Protein AF-A0A5K1DNY2-F1 (afdb_monomer)

pLDDT: mean 94.4, std 4.55, range [71.19, 98.25]

Structure (mmCIF, N/CA/C/O backbone):
data_AF-A0A5K1DNY2-F1
#
_entry.id   AF-A0A5K1DNY2-F1
#
loop_
_atom_site.group_PDB
_atom_site.id
_atom_site.type_symbol
_atom_site.label_atom_id
_atom_site.label_alt_id
_atom_site.label_comp_id
_atom_site.label_asym_id
_atom_site.label_entity_id
_atom_site.label_seq_id
_atom_site.pdbx_PDB_ins_code
_atom_site.Cartn_x
_atom_site.Cartn_y
_atom_site.Cartn_z
_atom_site.occupancy
_atom_site.B_iso_or_equiv
_atom_site.auth_seq_id
_atom_site.auth_comp_id
_atom_site.auth_asym_id
_atom_site.auth_atom_id
_at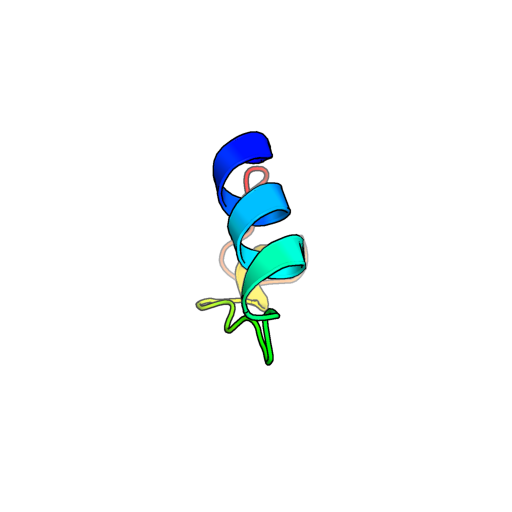om_site.pdbx_PDB_model_num
ATOM 1 N N . LEU A 1 1 ? 1.607 10.253 7.563 1.00 71.19 1 LEU A N 1
ATOM 2 C CA . LEU A 1 1 ? 0.473 9.319 7.337 1.00 71.19 1 LEU A CA 1
ATOM 3 C C . LEU A 1 1 ? 0.444 8.156 8.330 1.00 71.19 1 LEU A C 1
ATOM 5 O O . LEU A 1 1 ? -0.631 7.848 8.825 1.00 71.19 1 LEU A O 1
ATOM 9 N N . ILE A 1 2 ? 1.595 7.564 8.670 1.00 88.25 2 ILE A N 1
ATOM 10 C CA . ILE A 1 2 ? 1.697 6.394 9.567 1.00 88.25 2 ILE A CA 1
ATOM 11 C C . ILE A 1 2 ? 1.012 6.617 10.925 1.00 88.25 2 ILE A C 1
ATOM 13 O O . ILE A 1 2 ? 0.161 5.832 11.324 1.00 88.25 2 ILE A O 1
ATOM 17 N N . GLU A 1 3 ? 1.323 7.714 11.613 1.00 94.69 3 GLU A N 1
ATOM 18 C CA . GLU A 1 3 ? 0.795 7.948 12.961 1.00 94.69 3 GLU A CA 1
ATOM 19 C C . GLU A 1 3 ? -0.736 8.201 12.996 1.00 94.69 3 GLU A C 1
ATOM 21 O O . GLU A 1 3 ? -1.427 7.619 13.834 1.00 94.69 3 GLU A O 1
ATOM 26 N N . PRO A 1 4 ? -1.328 8.986 12.071 1.00 90.31 4 PRO A N 1
ATOM 27 C CA . PRO A 1 4 ? -2.783 9.035 11.909 1.00 90.31 4 PRO A CA 1
ATOM 28 C C . PRO A 1 4 ? -3.443 7.677 11.614 1.00 90.31 4 PRO A C 1
ATOM 30 O O . PRO A 1 4 ? -4.477 7.378 12.209 1.00 90.31 4 PRO A O 1
ATOM 33 N N . LEU A 1 5 ? -2.856 6.854 10.734 1.00 93.25 5 LEU A N 1
ATOM 34 C CA . LEU A 1 5 ? -3.391 5.530 10.385 1.00 93.25 5 LEU A CA 1
ATOM 35 C C . LEU A 1 5 ? -3.356 4.568 11.574 1.00 93.25 5 LEU A C 1
ATOM 37 O O . LEU A 1 5 ? -4.340 3.876 11.831 1.00 93.25 5 LEU A O 1
ATOM 41 N N . ARG A 1 6 ? -2.262 4.576 12.342 1.00 94.56 6 ARG A N 1
ATOM 42 C CA . ARG A 1 6 ? -2.120 3.770 13.560 1.00 94.56 6 ARG A CA 1
ATOM 43 C C . ARG A 1 6 ? -3.216 4.092 14.575 1.00 94.56 6 ARG A C 1
ATOM 45 O O . ARG A 1 6 ? -3.904 3.194 15.048 1.00 94.56 6 ARG A O 1
ATOM 52 N N . ARG A 1 7 ? -3.470 5.382 14.819 1.00 94.56 7 ARG A N 1
ATOM 53 C CA . ARG A 1 7 ? -4.558 5.818 15.709 1.00 94.56 7 ARG A CA 1
ATOM 54 C C . ARG A 1 7 ? -5.948 5.418 15.212 1.00 94.56 7 ARG A C 1
ATOM 56 O O . ARG A 1 7 ? -6.824 5.149 16.031 1.00 94.56 7 ARG A O 1
ATOM 63 N N . LEU A 1 8 ? -6.181 5.406 13.898 1.00 92.69 8 LEU A N 1
ATOM 64 C CA . LEU A 1 8 ? -7.453 4.947 13.332 1.00 92.69 8 LEU A CA 1
ATOM 65 C C . LEU A 1 8 ? -7.651 3.444 13.581 1.00 92.69 8 LEU A C 1
ATOM 67 O O . LEU A 1 8 ? -8.715 3.045 14.060 1.00 92.69 8 LEU A O 1
ATOM 71 N N . ALA A 1 9 ? -6.607 2.645 13.334 1.00 94.19 9 ALA A N 1
ATOM 72 C CA . ALA A 1 9 ? -6.605 1.207 13.581 1.00 94.19 9 ALA A CA 1
ATOM 73 C C . ALA A 1 9 ? -6.857 0.87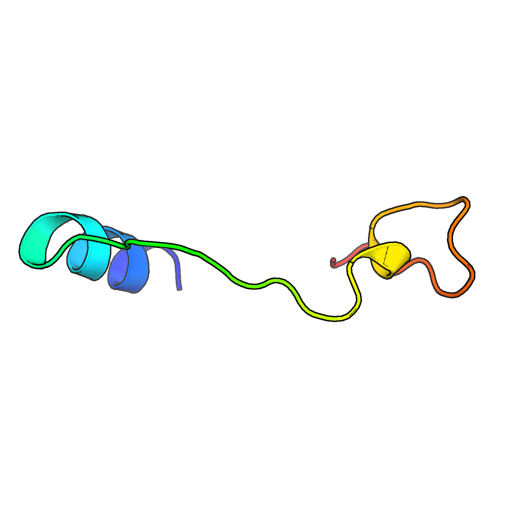1 15.060 1.00 94.19 9 ALA A C 1
ATOM 75 O O . ALA A 1 9 ? -7.704 0.036 15.354 1.00 94.19 9 ALA A O 1
ATOM 76 N N . GLU A 1 10 ? -6.197 1.567 15.987 1.00 95.44 10 GLU A N 1
ATOM 77 C CA . GLU A 1 10 ? -6.336 1.327 17.431 1.00 95.44 10 GLU A CA 1
ATOM 78 C C . GLU A 1 10 ? -7.725 1.711 17.983 1.00 95.44 10 GLU A C 1
ATOM 80 O O . GLU A 1 10 ? -8.205 1.082 18.923 1.00 95.44 10 GLU A O 1
ATOM 85 N N . ARG A 1 11 ? -8.392 2.739 17.430 1.00 92.62 11 ARG A N 1
ATOM 86 C CA . ARG A 1 11 ? -9.651 3.274 17.999 1.00 92.62 11 ARG A CA 1
ATOM 87 C C . ARG A 1 11 ? -10.922 2.682 17.403 1.00 92.62 11 ARG A C 1
ATOM 89 O O . ARG A 1 11 ? -11.905 2.530 18.123 1.00 92.62 11 ARG A O 1
ATOM 96 N N . ARG A 1 12 ? -10.954 2.45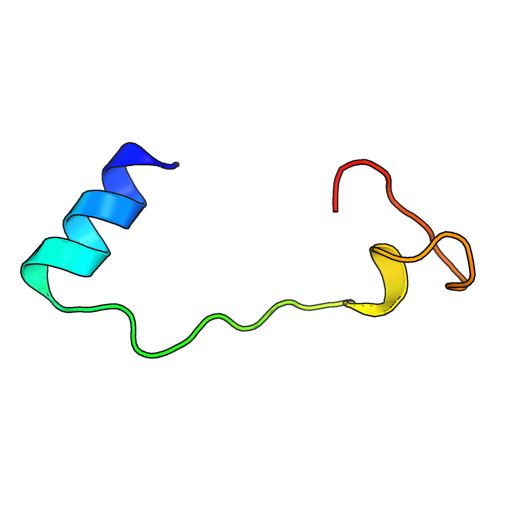6 16.088 1.00 90.69 12 ARG A N 1
ATOM 97 C CA . ARG A 1 12 ? -12.150 1.973 15.368 1.00 90.69 12 ARG A CA 1
ATOM 98 C C . ARG A 1 12 ? -11.892 0.715 14.540 1.00 90.69 12 ARG A C 1
ATOM 100 O O . ARG A 1 12 ? -12.850 0.135 14.041 1.00 90.69 12 ARG A O 1
ATOM 107 N N . GLY A 1 13 ? -10.632 0.297 14.414 1.00 92.06 13 GLY A N 1
ATOM 108 C CA . GLY A 1 13 ? -10.228 -0.749 13.486 1.00 92.06 13 GLY A CA 1
ATOM 109 C C . GLY A 1 13 ? -10.151 -0.248 12.044 1.00 92.06 13 GLY A C 1
ATOM 110 O O . GLY A 1 13 ? -10.758 0.754 11.665 1.00 92.06 13 GLY A O 1
ATOM 111 N N . ILE A 1 14 ? -9.392 -0.970 11.225 1.00 94.12 14 ILE A N 1
ATOM 112 C CA . ILE A 1 14 ? -9.409 -0.840 9.768 1.00 94.12 14 ILE A CA 1
ATOM 113 C C . ILE A 1 14 ? -9.856 -2.195 9.235 1.00 94.12 14 ILE A C 1
ATOM 115 O O . ILE A 1 14 ? -9.182 -3.195 9.463 1.00 94.12 14 ILE A O 1
ATOM 119 N N . ALA A 1 15 ? -11.013 -2.234 8.576 1.00 94.44 15 ALA A N 1
ATOM 120 C CA . ALA A 1 15 ? -11.575 -3.486 8.077 1.00 94.44 15 ALA A CA 1
ATOM 121 C C . ALA A 1 15 ? -10.868 -3.971 6.803 1.00 94.44 15 ALA A C 1
ATOM 123 O O . ALA A 1 15 ? -10.692 -5.172 6.620 1.00 94.44 15 ALA A O 1
ATOM 124 N N . LEU A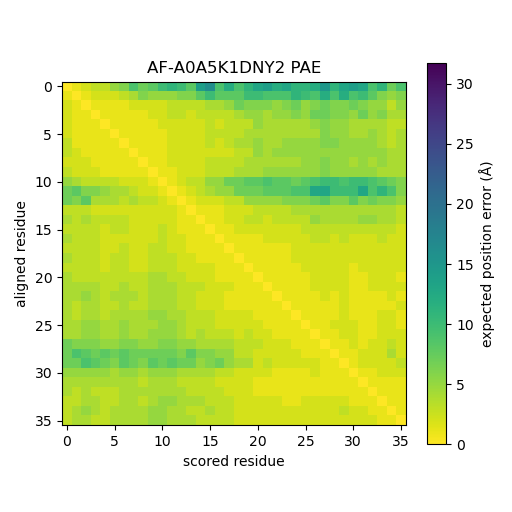 1 16 ? -10.478 -3.042 5.922 1.00 95.38 16 LEU A N 1
ATOM 125 C CA . LEU A 1 16 ? -9.828 -3.342 4.649 1.00 95.38 16 LEU A CA 1
ATOM 126 C C . LEU A 1 16 ? -9.081 -2.130 4.088 1.00 95.38 16 LEU A C 1
ATOM 128 O O . LEU A 1 16 ? -9.396 -0.985 4.417 1.00 95.38 16 LEU A O 1
ATOM 132 N N . PHE A 1 17 ? -8.150 -2.408 3.178 1.00 94.69 17 PHE A N 1
ATOM 133 C CA . PHE A 1 17 ? -7.572 -1.437 2.256 1.00 94.69 17 PHE A CA 1
ATOM 134 C C . PHE A 1 17 ? -7.892 -1.866 0.826 1.00 94.69 17 PHE A C 1
ATOM 136 O O . PHE A 1 17 ? -7.797 -3.048 0.499 1.00 94.69 17 PHE A O 1
ATOM 143 N N . ALA A 1 18 ? -8.249 -0.903 -0.019 1.00 97.12 18 ALA A N 1
ATOM 144 C CA . ALA A 1 18 ? -8.325 -1.093 -1.459 1.00 97.12 18 ALA A CA 1
ATOM 145 C C . ALA A 1 18 ? -7.128 -0.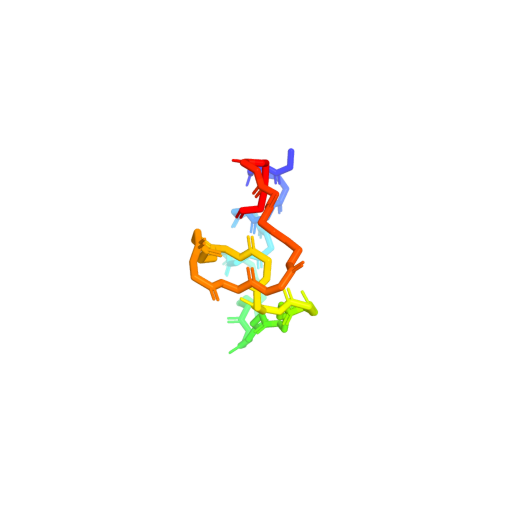378 -2.088 1.00 97.12 18 ALA A C 1
ATOM 147 O O . ALA A 1 18 ? -6.891 0.795 -1.795 1.00 97.12 18 ALA A O 1
ATOM 148 N N . VAL A 1 19 ? -6.370 -1.099 -2.909 1.00 96.19 19 VAL A N 1
ATOM 149 C CA . VAL A 1 19 ? -5.246 -0.550 -3.668 1.00 96.19 19 VAL A CA 1
ATOM 150 C C . VAL A 1 19 ? -5.669 -0.521 -5.122 1.00 96.19 19 VAL A C 1
ATOM 152 O O . VAL A 1 19 ? -5.925 -1.570 -5.713 1.00 96.19 19 VAL A O 1
ATOM 155 N N . ASP A 1 20 ? -5.782 0.684 -5.660 1.00 97.88 20 ASP A N 1
ATOM 156 C CA . ASP A 1 20 ? -6.073 0.875 -7.072 1.00 97.88 20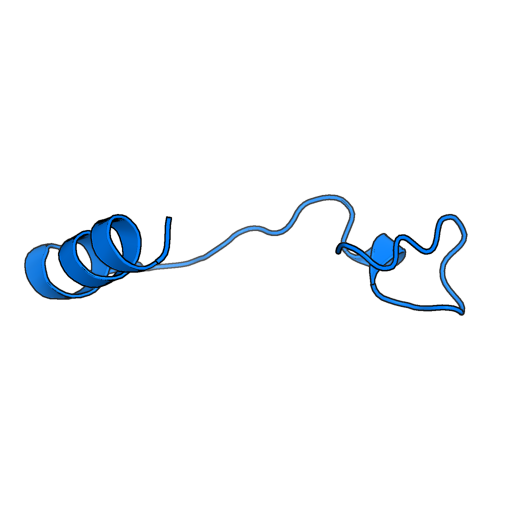 ASP A CA 1
ATOM 157 C C . ASP A 1 20 ? -4.803 0.674 -7.908 1.00 97.88 20 ASP A C 1
ATOM 159 O O . ASP A 1 20 ? -3.692 0.852 -7.406 1.00 97.88 20 ASP A O 1
ATOM 163 N N . GLU A 1 21 ? -4.959 0.286 -9.170 1.00 97.38 21 GLU A N 1
ATOM 164 C CA . GLU A 1 21 ? -3.851 0.051 -10.108 1.00 97.38 21 GLU A CA 1
ATOM 165 C C . GLU A 1 21 ? -2.758 -0.895 -9.578 1.00 97.38 21 GLU A C 1
ATOM 167 O O . GLU A 1 21 ? -1.559 -0.684 -9.756 1.00 97.38 21 GLU A O 1
ATOM 172 N N . VAL A 1 22 ? -3.168 -1.999 -8.941 1.00 96.31 22 VAL A N 1
ATOM 173 C CA . VAL A 1 22 ? -2.251 -2.983 -8.328 1.00 96.31 22 VAL A CA 1
ATOM 174 C C . VAL A 1 22 ? -1.219 -3.565 -9.306 1.00 96.31 22 VAL A C 1
ATOM 176 O O . VAL A 1 22 ? -0.197 -4.099 -8.888 1.00 96.31 22 VAL A O 1
ATOM 179 N N . HIS A 1 23 ? -1.439 -3.443 -10.615 1.00 96.31 23 HIS A N 1
ATOM 180 C CA . HIS A 1 23 ? -0.472 -3.860 -11.624 1.00 96.31 23 HIS A CA 1
ATOM 181 C C . HIS A 1 23 ? 0.843 -3.049 -11.573 1.00 96.31 23 HIS A C 1
ATOM 183 O O . HIS A 1 23 ? 1.876 -3.567 -12.001 1.00 96.31 23 HIS A O 1
ATOM 189 N N . CYS A 1 24 ? 0.833 -1.824 -11.027 1.00 98.25 24 CYS A N 1
ATOM 190 C CA . CYS A 1 24 ? 1.993 -0.927 -10.970 1.00 98.25 24 CYS A CA 1
ATOM 191 C C . CYS A 1 24 ? 3.132 -1.409 -10.056 1.00 98.25 24 CYS A C 1
ATOM 193 O O . CYS A 1 24 ? 4.267 -0.967 -10.227 1.00 98.25 24 CYS A O 1
ATOM 195 N N . VAL A 1 25 ? 2.871 -2.332 -9.121 1.00 97.56 25 VAL A N 1
ATOM 196 C CA . VAL A 1 25 ? 3.877 -2.826 -8.151 1.00 97.56 25 VAL A CA 1
ATOM 197 C C . VAL A 1 25 ?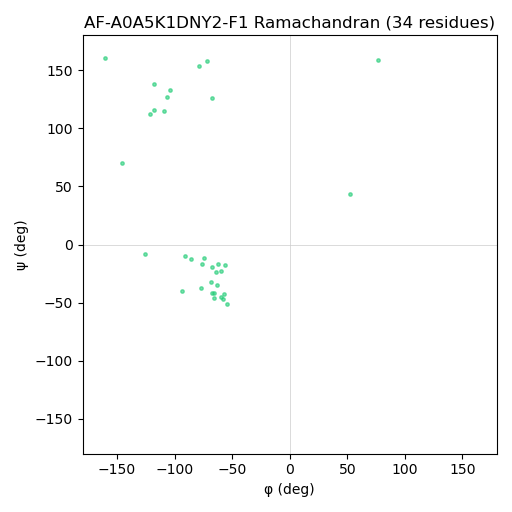 4.882 -3.805 -8.769 1.00 97.56 25 VAL A C 1
ATOM 199 O O . VAL A 1 25 ? 5.929 -4.102 -8.194 1.00 97.56 25 VAL A O 1
ATOM 202 N N . SER A 1 26 ? 4.561 -4.367 -9.937 1.00 97.44 26 SER A N 1
ATOM 203 C CA . SER A 1 26 ? 5.371 -5.397 -10.582 1.00 97.44 26 SER A CA 1
ATOM 204 C C . SER A 1 26 ? 6.152 -4.822 -11.751 1.00 97.44 26 SER A C 1
ATOM 206 O O . SER A 1 26 ? 5.579 -4.205 -12.643 1.00 97.44 26 SER A O 1
ATOM 208 N N . LYS A 1 27 ? 7.451 -5.137 -11.826 1.00 97.44 27 LYS A N 1
ATOM 209 C CA . LYS A 1 27 ? 8.292 -4.831 -13.001 1.00 97.44 27 LYS A CA 1
ATOM 210 C C . LYS A 1 27 ? 7.835 -5.535 -14.283 1.00 97.44 27 LYS A C 1
ATOM 212 O O . LYS A 1 27 ? 8.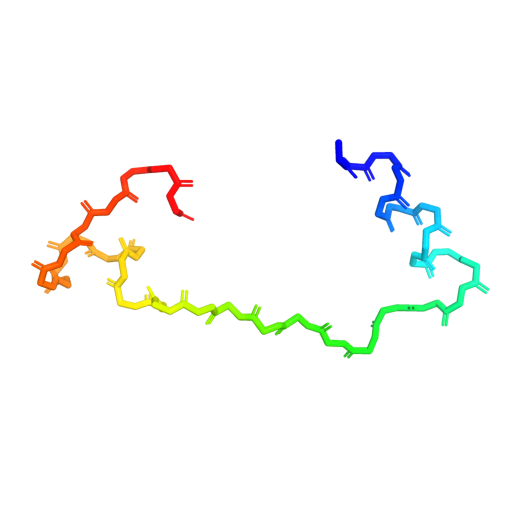271 -5.164 -15.364 1.00 97.44 27 LYS A O 1
ATOM 217 N N . TRP A 1 28 ? 6.996 -6.560 -14.151 1.00 96.31 28 TRP A N 1
ATOM 218 C CA . TRP A 1 28 ? 6.371 -7.270 -15.268 1.00 96.31 28 TRP A CA 1
ATOM 219 C C . TRP A 1 28 ? 5.018 -6.659 -15.662 1.00 96.31 28 TRP A C 1
ATOM 221 O O . TRP A 1 28 ? 4.440 -7.058 -16.668 1.00 96.31 28 TRP A O 1
ATOM 231 N N . GLY A 1 29 ? 4.494 -5.733 -14.852 1.00 93.94 29 GLY A N 1
ATOM 232 C CA . GLY A 1 29 ? 3.300 -4.958 -15.159 1.00 93.94 29 GLY A CA 1
ATOM 233 C C . GLY A 1 29 ? 3.573 -3.932 -16.255 1.00 93.94 29 GLY A C 1
ATOM 234 O O . GLY A 1 29 ? 4.713 -3.536 -16.492 1.00 93.94 29 GLY A O 1
ATOM 235 N N . HIS A 1 30 ? 2.515 -3.492 -16.931 1.00 95.31 30 HIS A N 1
ATOM 236 C CA . HIS A 1 30 ? 2.651 -2.592 -18.078 1.00 95.31 30 HIS A CA 1
ATOM 237 C C . HIS A 1 30 ? 3.008 -1.142 -17.699 1.00 95.31 30 HIS A C 1
ATOM 239 O O . HIS A 1 30 ? 3.329 -0.360 -18.588 1.00 95.31 30 HIS A O 1
ATOM 245 N N . ASP A 1 31 ? 2.936 -0.776 -16.414 1.00 97.25 31 ASP A N 1
ATOM 246 C CA . ASP A 1 31 ? 3.254 0.563 -15.899 1.00 97.25 31 ASP A CA 1
ATOM 247 C C . ASP A 1 31 ? 3.888 0.476 -14.498 1.00 97.25 31 ASP A C 1
ATOM 249 O O . ASP A 1 31 ? 3.255 0.772 -13.486 1.00 97.25 31 ASP A O 1
ATOM 253 N N . PHE A 1 32 ? 5.125 -0.023 -14.420 1.00 97.88 32 PHE A N 1
ATOM 254 C CA . PHE A 1 32 ? 5.834 -0.179 -13.146 1.00 97.88 32 PHE A CA 1
ATOM 255 C C . PHE A 1 32 ? 6.179 1.176 -12.510 1.00 97.88 32 PHE A C 1
ATOM 257 O O . PHE A 1 32 ? 6.875 1.994 -13.117 1.00 97.88 32 PHE A O 1
ATOM 264 N N . ARG A 1 33 ? 5.768 1.377 -11.252 1.00 97.69 33 ARG A N 1
ATOM 265 C CA . ARG A 1 33 ? 6.027 2.600 -10.479 1.00 97.69 33 ARG A CA 1
ATOM 266 C C . ARG A 1 33 ? 6.803 2.244 -9.205 1.00 97.69 33 ARG A C 1
ATOM 268 O O . ARG A 1 33 ? 6.228 1.608 -8.335 1.00 97.69 33 ARG A O 1
ATOM 275 N N . PRO A 1 34 ? 8.078 2.652 -9.053 1.00 96.44 34 PRO A N 1
ATOM 276 C CA . PRO A 1 34 ? 8.875 2.332 -7.861 1.00 96.44 34 PRO A CA 1
ATOM 277 C C . PRO A 1 34 ? 8.309 2.850 -6.531 1.00 96.44 34 PRO A C 1
ATOM 279 O O . PRO A 1 34 ? 8.673 2.322 -5.485 1.00 96.44 34 PRO A O 1
ATOM 282 N N . ASP A 1 35 ? 7.470 3.890 -6.578 1.00 95.38 35 ASP A N 1
ATOM 283 C CA . ASP A 1 35 ? 6.831 4.490 -5.399 1.00 95.38 35 ASP A CA 1
ATOM 284 C C . ASP A 1 35 ? 5.521 3.788 -4.987 1.00 95.38 35 ASP A C 1
ATOM 286 O O . ASP A 1 35 ? 4.995 4.082 -3.910 1.00 95.38 35 ASP A O 1
ATOM 290 N N . TYR A 1 36 ? 4.981 2.911 -5.848 1.00 93.25 36 TYR A N 1
ATOM 291 C CA . TYR A 1 36 ? 3.873 2.000 -5.527 1.00 93.25 36 TYR A CA 1
ATOM 292 C C . TYR A 1 36 ? 4.400 0.783 -4.760 1.00 93.25 36 TYR A C 1
ATOM 294 O O . TYR A 1 36 ? 3.749 0.408 -3.758 1.00 93.25 36 TYR A O 1
#

Organism: NCBI:txid210225

Secondary structure (DSSP, 8-state):
-HHHHHHHHHHH-------TTGGGG-TTSTT--TT-

Sequence (36 aa):
LIEPLRRLAERRGIALFAVDEVHCVSKWGHDFRPDY

InterPro domains:
  IPR027417 P-loop containing nucleoside triphosphate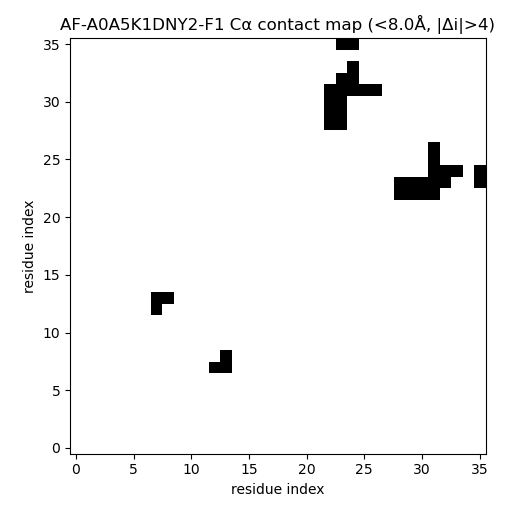 hydrolase [G3DSA:3.40.50.300] (1-36)

Foldseek 3Di:
DVVVVVVCCVPPRDPDDDDPPVLQCDPPRPHDDPVD

Radius of gyration: 13.79 Å; Cα contacts (8 Å, |Δi|>4): 19; chains: 1; bounding box: 21×17×36 Å

Mean predicted aligned error: 3.3 Å

Solvent-accessible surface area (backbone atoms only — not comparable to full-atom values): 2452 Å² total; per-residue (Å²): 110,67,70,66,50,51,54,42,40,76,73,75,53,70,94,78,84,87,75,80,72,69,54,22,66,34,88,86,31,98,57,56,39,96,89,97